Protein AF-A0A3G8M1W2-F1 (afdb_monomer)

Nearest PDB structures (foldseek):
  5xnw-assembly1_A  TM=6.625E-01  e=3.096E+00  Pseudomonas aeruginosa
  7snx-assembly1_A  TM=5.911E-01  e=2.166E+00  Oplophorus gracilirostris
  7jwg-assembly1_C  TM=6.411E-01  e=3.487E+00  Borreliella burgdorferi B31
  2xep-assembly1_A  TM=5.308E-01  e=3.701E+00  Streptomyces clavuligerus
  7sns-assembly2_B  TM=6.023E-01  e=4.696E+00  Oplophorus gracilirostris

Sequence (105 aa):
MSAPRMKKTAAILGFCSACGFLPLTAWAQASQGYSDYRQSLIAGGWKPNVGYGLKTARGKPLYKFPEVVCGPTLCNAKWRDPQGHEKVITLIRGLEGADHRVAPQ

Structure (mmCIF, N/CA/C/O backbone):
data_AF-A0A3G8M1W2-F1
#
_entry.id   AF-A0A3G8M1W2-F1
#
loop_
_atom_site.group_PDB
_atom_site.id
_atom_site.type_symbol
_atom_site.label_atom_id
_atom_site.label_alt_id
_atom_site.label_comp_id
_atom_site.label_asym_id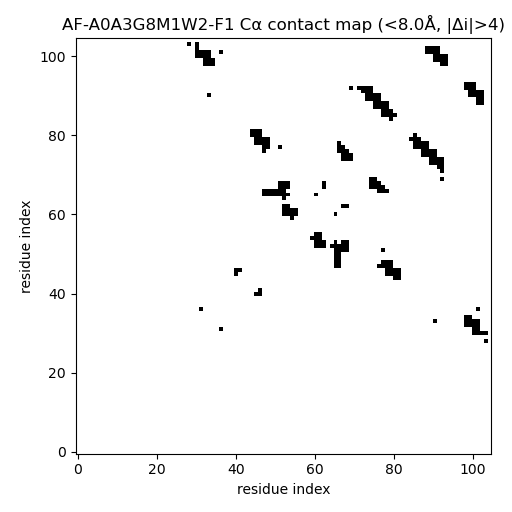
_atom_site.label_entity_id
_atom_site.label_seq_id
_atom_site.pdbx_PDB_ins_code
_atom_site.Cartn_x
_atom_site.Cartn_y
_atom_site.Cartn_z
_atom_site.occupancy
_atom_site.B_iso_or_equiv
_atom_site.auth_seq_id
_atom_site.auth_comp_id
_at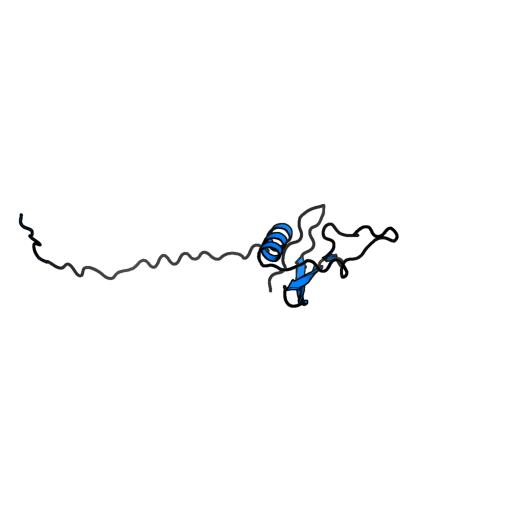om_site.auth_asym_id
_atom_site.auth_atom_id
_atom_site.pdbx_PDB_model_num
ATOM 1 N N . MET A 1 1 ? -27.261 63.808 -3.170 1.00 36.53 1 MET A N 1
ATOM 2 C CA . MET A 1 1 ? -28.253 64.164 -4.205 1.00 36.53 1 MET A CA 1
ATOM 3 C C . MET A 1 1 ? -27.862 63.485 -5.512 1.00 36.53 1 MET A C 1
ATOM 5 O O . MET A 1 1 ? -26.711 63.601 -5.901 1.00 36.53 1 MET A O 1
ATOM 9 N N . SER A 1 2 ? -28.826 62.786 -6.119 1.00 42.31 2 SER A N 1
ATOM 10 C CA . SER A 1 2 ? -28.965 62.456 -7.552 1.00 42.31 2 SER A CA 1
ATOM 11 C C . SER A 1 2 ? -27.950 61.529 -8.255 1.00 42.31 2 SER A C 1
ATOM 13 O O . SER A 1 2 ? -26.843 61.918 -8.605 1.00 42.31 2 SER A O 1
ATOM 15 N N . ALA A 1 3 ? -28.426 60.316 -8.572 1.00 44.12 3 ALA A N 1
ATOM 16 C CA . ALA A 1 3 ? -28.019 59.484 -9.720 1.00 44.12 3 ALA A CA 1
ATOM 17 C C . ALA A 1 3 ? -28.521 60.117 -11.053 1.00 44.12 3 ALA A C 1
ATOM 19 O O . ALA A 1 3 ? -29.073 61.219 -10.995 1.00 44.12 3 ALA A O 1
ATOM 20 N N . PRO A 1 4 ? -28.575 59.441 -12.228 1.00 61.94 4 PRO A N 1
ATOM 21 C CA . PRO A 1 4 ? -27.763 58.392 -12.883 1.00 61.94 4 PRO A CA 1
ATOM 22 C C . PRO A 1 4 ? -27.360 58.809 -14.336 1.00 61.94 4 PRO A C 1
ATOM 24 O O . PRO A 1 4 ? -27.837 59.825 -14.836 1.00 61.94 4 PRO A O 1
ATOM 27 N N . ARG A 1 5 ? -26.597 57.996 -15.098 1.00 50.50 5 ARG A N 1
ATOM 28 C CA . ARG A 1 5 ? -26.875 57.801 -16.551 1.00 50.50 5 ARG A CA 1
ATOM 29 C C . ARG A 1 5 ? -26.089 56.658 -17.207 1.00 50.50 5 ARG A C 1
ATOM 31 O O . ARG A 1 5 ? -24.912 56.787 -17.521 1.00 50.50 5 ARG A O 1
ATOM 38 N N . MET A 1 6 ? -26.807 55.582 -17.521 1.00 50.53 6 MET A N 1
ATOM 39 C CA . MET A 1 6 ? -26.463 54.630 -18.581 1.00 50.53 6 MET A CA 1
ATOM 40 C C . MET A 1 6 ? -26.544 55.306 -19.963 1.00 50.53 6 MET A C 1
ATOM 42 O O . MET A 1 6 ? -27.466 56.086 -20.222 1.00 50.53 6 MET A O 1
ATOM 46 N N . LYS A 1 7 ? -25.640 54.945 -20.882 1.00 48.19 7 LYS A N 1
ATOM 47 C CA . LYS A 1 7 ? -25.784 55.180 -22.328 1.00 48.19 7 LYS A CA 1
ATOM 48 C C . LYS A 1 7 ? -25.498 53.888 -23.116 1.00 48.19 7 LYS A C 1
ATOM 50 O O . LYS A 1 7 ? -24.357 53.464 -23.207 1.00 48.19 7 LYS A O 1
ATOM 55 N N . LYS A 1 8 ? -26.591 53.303 -23.625 1.00 47.88 8 LYS A N 1
ATOM 56 C CA . LYS A 1 8 ? -26.843 52.727 -24.968 1.00 47.88 8 LYS A CA 1
ATOM 57 C C . LYS A 1 8 ? -25.694 51.961 -25.657 1.00 47.88 8 LYS A C 1
ATOM 59 O O . LYS A 1 8 ? -24.704 52.560 -26.046 1.00 47.88 8 LYS A O 1
ATOM 64 N N . THR A 1 9 ? -25.772 50.628 -25.730 1.00 52.09 9 THR A N 1
ATOM 65 C CA . THR A 1 9 ? -26.224 49.830 -26.905 1.00 52.09 9 THR A CA 1
ATOM 66 C C . THR A 1 9 ? -25.523 50.127 -28.234 1.00 52.09 9 THR A C 1
ATOM 68 O O . THR A 1 9 ? -25.817 51.138 -28.858 1.00 52.09 9 THR A O 1
ATOM 71 N N . ALA A 1 10 ? -24.738 49.163 -28.733 1.00 51.41 10 ALA A N 1
ATOM 72 C CA . ALA A 1 10 ? -24.740 48.726 -30.136 1.00 51.41 10 ALA A CA 1
ATOM 73 C C . ALA A 1 10 ? -23.939 47.419 -30.281 1.00 51.41 10 ALA A C 1
ATOM 75 O O . ALA A 1 10 ? -22.873 47.256 -29.696 1.00 51.41 10 ALA A O 1
ATOM 76 N N . ALA A 1 11 ? -24.515 46.481 -31.024 1.00 50.66 11 ALA A N 1
ATOM 77 C CA . ALA A 1 11 ? -24.079 45.108 -31.196 1.00 50.66 11 ALA A CA 1
ATOM 78 C C . ALA A 1 11 ? -22.936 44.962 -32.207 1.00 50.66 11 ALA A C 1
ATOM 80 O O . ALA A 1 11 ? -22.948 45.646 -33.225 1.00 50.66 11 ALA A O 1
ATOM 81 N N . ILE A 1 12 ? -22.055 43.980 -31.996 1.00 57.97 12 ILE A N 1
ATOM 82 C CA . ILE A 1 12 ? -21.401 43.244 -33.086 1.00 57.97 12 ILE A CA 1
ATOM 83 C C . ILE A 1 12 ? -21.396 41.760 -32.694 1.00 57.97 12 ILE A C 1
ATOM 85 O O . ILE A 1 12 ? -20.527 41.279 -31.973 1.00 57.97 12 ILE A O 1
ATOM 89 N N . LEU A 1 13 ? -22.424 41.046 -33.158 1.00 54.12 13 LEU A N 1
ATOM 90 C CA . LEU A 1 13 ? -22.378 39.602 -33.377 1.00 54.12 13 LEU A CA 1
ATOM 91 C C . LEU A 1 13 ? -21.413 39.383 -34.543 1.00 54.12 13 LEU A C 1
ATOM 93 O O . LEU A 1 13 ? -21.752 39.646 -35.694 1.00 54.12 13 LEU A O 1
ATOM 97 N N . GLY A 1 14 ? -20.187 38.983 -34.220 1.00 48.56 14 GLY A N 1
ATOM 98 C CA . GLY A 1 14 ? -19.104 38.838 -35.179 1.00 48.56 14 GLY A CA 1
ATOM 99 C C . GLY A 1 14 ? -18.353 37.532 -34.973 1.00 48.56 14 GLY A C 1
ATOM 100 O O . GLY A 1 14 ? -17.550 37.414 -34.058 1.00 48.56 14 GLY A O 1
ATOM 101 N N . PHE A 1 15 ? -18.592 36.611 -35.901 1.00 50.00 15 PHE A N 1
ATOM 102 C CA . PHE A 1 15 ? -17.656 35.588 -36.359 1.00 50.00 15 PHE A CA 1
ATOM 103 C C . PHE A 1 15 ? -17.403 34.361 -35.465 1.00 50.00 15 PHE A C 1
ATOM 105 O O . PHE A 1 15 ? -16.441 34.242 -34.712 1.00 50.00 15 PHE A O 1
ATOM 112 N N . CYS A 1 16 ? -18.263 33.368 -35.686 1.00 56.62 16 CYS A N 1
ATOM 113 C CA . CYS A 1 16 ? -17.963 31.959 -35.500 1.00 56.62 16 CYS A CA 1
ATOM 114 C C . CYS A 1 16 ? -16.902 31.541 -36.539 1.00 56.62 16 CYS A C 1
ATOM 116 O O . CYS A 1 16 ? -17.202 31.498 -37.731 1.00 56.62 16 CYS A O 1
ATOM 118 N N . SER A 1 17 ? -15.668 31.257 -36.115 1.00 52.47 17 SER A N 1
ATOM 119 C CA . SER A 1 17 ? -14.771 30.338 -36.830 1.00 52.47 17 SER A CA 1
ATOM 120 C C . SER A 1 17 ? -13.553 29.958 -35.995 1.00 52.47 17 SER A C 1
ATOM 122 O O . SER A 1 17 ? -12.702 30.784 -35.693 1.00 52.47 17 SER A O 1
ATOM 124 N N . ALA A 1 18 ? -13.512 28.662 -35.686 1.00 51.16 18 ALA A N 1
ATOM 125 C CA . ALA A 1 18 ? -12.333 27.806 -35.703 1.00 51.16 18 ALA A CA 1
ATOM 126 C C . ALA A 1 18 ? -11.081 28.287 -34.948 1.00 51.16 18 ALA A C 1
ATOM 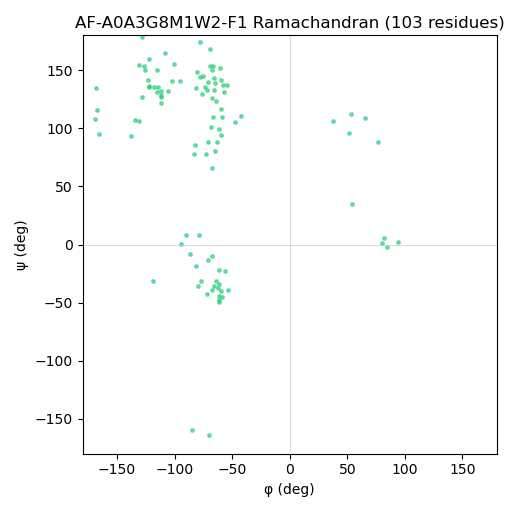128 O O . ALA A 1 18 ? -10.208 28.944 -35.497 1.00 51.16 18 ALA A O 1
ATOM 129 N N . CYS A 1 19 ? -10.947 27.806 -33.714 1.00 44.53 19 CYS A N 1
ATOM 130 C CA . CYS A 1 19 ? -9.860 26.898 -33.342 1.00 44.53 19 CYS A CA 1
ATOM 131 C C . CYS A 1 19 ? -10.232 26.294 -31.990 1.00 44.53 19 CYS A C 1
ATOM 133 O O . CYS A 1 19 ? -10.026 26.892 -30.934 1.00 44.53 19 CYS A O 1
ATOM 135 N N . GLY A 1 20 ? -10.836 25.107 -32.034 1.00 47.50 20 GLY A N 1
ATOM 136 C CA . GLY A 1 20 ? -10.926 24.248 -30.868 1.00 47.50 20 GLY A CA 1
ATOM 137 C C . GLY A 1 20 ? -9.516 23.845 -30.462 1.00 47.50 20 GLY A C 1
ATOM 138 O O . GLY A 1 20 ? -9.019 22.811 -30.893 1.00 47.50 20 GLY A O 1
ATOM 139 N N . PHE A 1 21 ? -8.873 24.652 -29.624 1.00 56.16 21 PHE A N 1
ATOM 140 C CA . PHE A 1 21 ? -7.800 24.164 -28.775 1.00 56.16 21 PHE A CA 1
ATOM 141 C C . PHE A 1 21 ? -8.461 23.326 -27.687 1.00 56.16 21 PHE A C 1
ATOM 143 O O . PHE A 1 21 ? -8.677 23.778 -26.567 1.00 56.16 21 PHE A O 1
ATOM 150 N N . LEU A 1 22 ? -8.839 22.100 -28.048 1.00 56.28 22 LEU A N 1
ATOM 151 C CA . LEU A 1 22 ? -8.936 21.041 -27.062 1.00 56.28 22 LEU A CA 1
ATOM 152 C C . LEU A 1 22 ? -7.523 20.924 -26.485 1.00 56.28 22 LEU A C 1
ATOM 154 O O . LEU A 1 22 ? -6.607 20.601 -27.250 1.00 56.28 22 LEU A O 1
ATOM 158 N N . PRO A 1 23 ? -7.283 21.188 -25.188 1.00 53.16 23 PRO A N 1
ATOM 159 C CA . PRO A 1 23 ? -6.097 20.632 -24.584 1.00 53.16 23 PRO A CA 1
ATOM 160 C C . PRO A 1 23 ? -6.286 19.117 -24.690 1.00 53.16 23 PRO A C 1
ATOM 162 O O . PRO A 1 23 ? -7.024 18.506 -23.922 1.00 53.16 23 PRO A O 1
ATOM 165 N N . LEU A 1 24 ? -5.647 18.503 -25.692 1.00 54.28 24 LEU A N 1
ATOM 166 C CA . LEU A 1 24 ? -5.278 17.091 -25.684 1.00 54.28 24 LEU A CA 1
ATOM 167 C C . LEU A 1 24 ? -4.210 16.940 -24.622 1.00 54.28 24 LEU A C 1
ATOM 169 O O . LEU A 1 24 ? -3.034 16.678 -24.850 1.00 54.28 24 LEU A O 1
ATOM 173 N N . THR A 1 25 ? -4.642 17.164 -23.409 1.00 51.78 25 THR A N 1
ATOM 174 C CA . THR A 1 25 ? -3.911 16.832 -22.238 1.00 51.78 25 THR A CA 1
ATOM 175 C C . THR A 1 25 ? -4.288 15.361 -22.086 1.00 51.78 25 THR A C 1
ATOM 177 O O . THR A 1 25 ? -5.241 14.948 -21.445 1.00 51.78 25 THR A O 1
ATOM 180 N N . ALA A 1 26 ? -3.633 14.546 -22.912 1.00 49.75 26 ALA A N 1
ATOM 181 C CA . ALA A 1 26 ? -3.576 13.120 -22.718 1.00 49.75 26 ALA A CA 1
ATOM 182 C C . ALA A 1 26 ? -2.673 12.966 -21.502 1.00 49.75 26 ALA A C 1
ATOM 184 O O . ALA A 1 26 ? -1.449 12.908 -21.621 1.00 49.75 26 ALA A O 1
ATOM 185 N N . TRP A 1 27 ? -3.275 13.004 -20.312 1.00 47.06 27 TRP A N 1
ATOM 186 C CA . TRP A 1 27 ? -2.622 12.479 -19.128 1.00 47.06 27 TRP A CA 1
ATOM 187 C C . TRP A 1 27 ? -2.359 11.015 -19.444 1.00 47.06 27 TRP A C 1
ATOM 189 O O . TRP A 1 27 ? -3.216 10.158 -19.250 1.00 47.06 27 TRP A O 1
ATOM 199 N N . ALA A 1 28 ? -1.159 10.721 -19.941 1.00 43.38 28 ALA A N 1
ATOM 200 C CA . ALA A 1 28 ? -0.520 9.479 -19.578 1.00 43.38 28 ALA A CA 1
ATOM 201 C C . ALA A 1 28 ? -0.673 9.423 -18.058 1.00 43.38 28 ALA A C 1
ATOM 203 O O . ALA A 1 28 ? -0.077 10.239 -17.350 1.00 43.38 28 ALA A O 1
ATOM 204 N N . GLN A 1 29 ? -1.586 8.579 -17.571 1.00 50.97 29 GLN A N 1
ATOM 205 C CA . GLN A 1 29 ? -1.764 8.323 -16.151 1.00 50.97 29 GLN A CA 1
ATOM 206 C C . GLN A 1 29 ? -0.468 7.657 -15.707 1.00 50.97 29 GLN A C 1
ATOM 208 O O . GLN A 1 29 ? -0.352 6.435 -15.667 1.00 50.97 29 GLN A O 1
ATOM 213 N N . ALA A 1 30 ? 0.559 8.474 -15.474 1.00 56.59 30 ALA A N 1
ATOM 214 C CA . ALA A 1 30 ? 1.797 8.039 -14.890 1.00 56.59 30 ALA A CA 1
ATOM 215 C C . ALA A 1 30 ? 1.375 7.456 -13.549 1.00 56.59 30 ALA A C 1
ATOM 217 O O . ALA A 1 30 ? 0.866 8.176 -12.691 1.00 56.59 30 ALA A O 1
ATOM 218 N N . SER A 1 31 ? 1.469 6.133 -13.445 1.00 69.56 31 SER A N 1
ATOM 219 C CA . SER A 1 31 ? 1.082 5.362 -12.270 1.00 69.56 31 SER A CA 1
ATOM 220 C C . SER A 1 31 ? 1.564 6.097 -11.017 1.00 69.56 31 SER A C 1
ATOM 222 O O . SER A 1 31 ? 2.778 6.238 -10.828 1.00 69.56 31 SER A O 1
ATOM 224 N N . GLN A 1 32 ? 0.626 6.632 -10.232 1.00 88.12 32 GLN A N 1
ATOM 225 C CA . GLN A 1 32 ? 0.931 7.514 -9.108 1.00 88.12 32 GLN A CA 1
ATOM 226 C C . GLN A 1 32 ? 1.822 6.778 -8.101 1.00 88.12 32 GLN A C 1
ATOM 228 O O . GLN A 1 32 ? 1.627 5.584 -7.853 1.00 88.12 32 GLN A O 1
ATOM 233 N N . GLY A 1 33 ? 2.792 7.482 -7.512 1.00 93.62 33 GLY A N 1
ATOM 234 C CA . GLY A 1 33 ? 3.582 6.949 -6.404 1.00 93.62 33 GLY A CA 1
ATOM 235 C C . GLY A 1 33 ? 2.673 6.537 -5.248 1.00 93.62 33 GLY A C 1
ATOM 236 O O . GLY A 1 33 ? 1.777 7.281 -4.838 1.00 93.62 33 GLY A O 1
ATOM 237 N N . TYR A 1 34 ? 2.875 5.331 -4.728 1.00 95.00 34 TYR A N 1
ATOM 238 C CA . TYR A 1 34 ? 2.064 4.800 -3.644 1.00 95.00 34 TYR A CA 1
ATOM 239 C C . TYR A 1 34 ? 2.223 5.627 -2.371 1.00 95.00 34 TYR A C 1
ATOM 241 O O . TYR A 1 34 ? 1.259 5.763 -1.630 1.00 95.00 34 TYR A O 1
ATOM 249 N N . SER A 1 35 ? 3.391 6.220 -2.124 1.00 95.00 35 SER A N 1
ATOM 250 C CA . SER A 1 35 ? 3.619 7.101 -0.975 1.00 95.00 35 SER A CA 1
ATOM 251 C C . SER A 1 35 ? 2.672 8.305 -0.984 1.00 95.00 35 SER A C 1
ATOM 253 O O . SER A 1 35 ? 2.050 8.595 0.037 1.00 95.00 35 SER A O 1
ATOM 255 N N . ASP A 1 36 ? 2.499 8.956 -2.135 1.00 94.81 36 ASP A N 1
ATOM 256 C CA . ASP A 1 36 ? 1.598 10.107 -2.276 1.00 94.81 36 ASP A CA 1
ATOM 257 C C . ASP A 1 36 ? 0.134 9.669 -2.222 1.00 94.81 36 ASP A C 1
ATOM 259 O O . ASP A 1 36 ? -0.692 10.279 -1.540 1.00 94.81 36 ASP A O 1
ATOM 263 N N . TYR A 1 37 ? -0.188 8.562 -2.894 1.00 95.25 37 TYR A N 1
ATOM 264 C CA . TYR A 1 37 ? -1.532 7.988 -2.863 1.00 95.25 37 TYR A CA 1
ATOM 265 C C . TYR A 1 37 ? -1.934 7.550 -1.447 1.00 95.25 37 TYR A C 1
ATOM 267 O O . TYR A 1 37 ? -3.059 7.751 -1.001 1.00 95.25 37 TYR A O 1
ATOM 275 N N . ARG A 1 38 ? -0.988 7.020 -0.676 1.00 96.19 38 ARG A N 1
ATOM 276 C CA . ARG A 1 38 ? -1.163 6.682 0.735 1.00 96.19 38 ARG A CA 1
ATOM 277 C C . ARG A 1 38 ? -1.532 7.908 1.569 1.00 96.19 38 ARG A C 1
ATOM 279 O O . ARG A 1 38 ? -2.387 7.794 2.444 1.00 96.19 38 ARG A O 1
ATOM 286 N N . GLN A 1 39 ? -0.927 9.069 1.311 1.00 96.56 39 GLN A N 1
ATOM 287 C CA . GLN A 1 39 ? -1.289 10.304 2.015 1.00 96.56 39 GLN A CA 1
ATOM 288 C C . GLN A 1 39 ? -2.699 10.778 1.652 1.00 96.56 39 GLN A C 1
ATOM 290 O O . GLN A 1 39 ? -3.442 11.178 2.546 1.00 96.56 39 GLN A O 1
ATOM 295 N N . SER A 1 40 ? -3.111 10.672 0.382 1.00 95.00 40 SER A N 1
ATOM 296 C CA . SER A 1 40 ? -4.476 11.047 -0.014 1.00 95.00 40 SER A CA 1
AT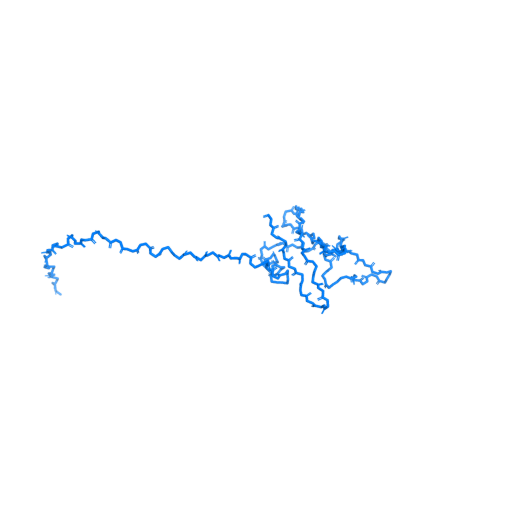OM 297 C C . SER A 1 40 ? -5.534 10.134 0.614 1.00 95.00 40 SER A C 1
ATOM 299 O O . SER A 1 40 ? -6.585 10.612 1.039 1.00 95.00 40 SER A O 1
ATOM 301 N N . LEU A 1 41 ? -5.238 8.838 0.765 1.00 95.44 41 LEU A N 1
ATOM 302 C CA . LEU A 1 41 ? -6.093 7.897 1.489 1.00 95.44 41 LEU A CA 1
ATOM 303 C C . LEU A 1 41 ? -6.258 8.291 2.956 1.00 95.44 41 LEU A C 1
ATOM 305 O O . LEU A 1 41 ? -7.386 8.368 3.442 1.00 95.44 41 LEU A O 1
ATOM 309 N N . ILE A 1 42 ? -5.150 8.577 3.643 1.00 96.81 42 ILE A N 1
ATOM 310 C CA . ILE A 1 42 ? -5.166 9.000 5.049 1.00 96.81 42 ILE A CA 1
ATOM 311 C C . ILE A 1 42 ? -5.948 10.308 5.211 1.00 96.81 42 ILE A C 1
ATOM 313 O O . ILE A 1 42 ? -6.793 10.403 6.100 1.00 96.81 42 ILE A O 1
ATOM 317 N N . ALA A 1 43 ? -5.727 11.286 4.329 1.00 96.19 43 ALA A N 1
ATOM 318 C CA . ALA A 1 43 ? -6.471 12.545 4.321 1.00 96.19 43 ALA A CA 1
ATOM 319 C C . ALA A 1 43 ? -7.977 12.334 4.078 1.00 96.19 43 ALA A C 1
ATOM 321 O O . ALA A 1 43 ? -8.801 13.033 4.660 1.00 96.19 43 ALA A O 1
ATOM 322 N N . GLY A 1 44 ? -8.344 11.329 3.276 1.00 94.38 44 GLY A N 1
ATOM 323 C CA . GLY A 1 44 ? -9.726 10.898 3.054 1.00 94.38 44 GLY A CA 1
ATOM 324 C C . GLY A 1 44 ? -10.321 10.028 4.170 1.00 94.38 44 GLY A C 1
ATOM 325 O O . GLY A 1 44 ? -11.390 9.455 3.977 1.00 94.38 44 GLY A O 1
ATOM 326 N N . GLY A 1 45 ? -9.636 9.871 5.308 1.00 96.31 45 GLY A N 1
ATOM 327 C CA . GLY A 1 45 ? -10.116 9.103 6.460 1.00 96.31 45 GLY A CA 1
ATOM 328 C C . GLY A 1 45 ? -9.903 7.589 6.366 1.00 96.31 45 GLY A C 1
ATOM 329 O O . GLY A 1 45 ? -10.335 6.855 7.257 1.00 96.31 45 GLY A O 1
ATOM 330 N N . TRP A 1 46 ? -9.219 7.101 5.330 1.00 97.44 46 TRP A N 1
ATOM 331 C CA . TRP A 1 46 ? -8.871 5.689 5.225 1.00 97.44 46 TRP A CA 1
ATOM 332 C C . TRP A 1 46 ? -7.728 5.333 6.173 1.00 97.44 46 TRP A C 1
ATOM 334 O O . TRP A 1 46 ? -6.787 6.101 6.379 1.00 97.44 46 TRP A O 1
ATOM 344 N N . LYS A 1 47 ? -7.773 4.116 6.713 1.00 97.38 47 LYS A N 1
ATOM 345 C CA . LYS A 1 47 ? -6.747 3.578 7.608 1.00 97.38 47 LYS A CA 1
ATOM 346 C C . LYS A 1 47 ? -6.029 2.386 6.970 1.00 97.38 47 LYS A C 1
ATOM 348 O O . LYS A 1 47 ? -6.694 1.503 6.420 1.00 97.38 47 LYS A O 1
ATOM 353 N N . PRO A 1 48 ? -4.690 2.316 7.059 1.00 96.69 48 PRO A N 1
ATOM 354 C CA . PRO A 1 48 ? -3.939 1.163 6.580 1.00 96.69 48 PRO A CA 1
ATOM 355 C C . PRO A 1 48 ? -4.277 -0.071 7.425 1.00 96.69 48 PRO A C 1
ATOM 357 O O . PRO A 1 48 ? -4.270 -0.014 8.658 1.00 96.69 48 PRO A O 1
ATOM 360 N N . ASN A 1 49 ? -4.549 -1.208 6.783 1.00 95.81 49 ASN A N 1
ATOM 361 C CA . ASN A 1 49 ? -4.762 -2.466 7.492 1.00 95.81 49 ASN A CA 1
ATOM 362 C C . ASN A 1 49 ? -3.411 -3.120 7.828 1.00 95.81 49 ASN A C 1
ATOM 364 O O . ASN A 1 49 ? -2.921 -3.993 7.117 1.00 95.81 49 ASN A O 1
ATOM 368 N N . VAL A 1 50 ? -2.817 -2.719 8.953 1.00 93.06 50 VAL A N 1
ATOM 369 C CA . VAL A 1 50 ? -1.513 -3.228 9.431 1.00 93.06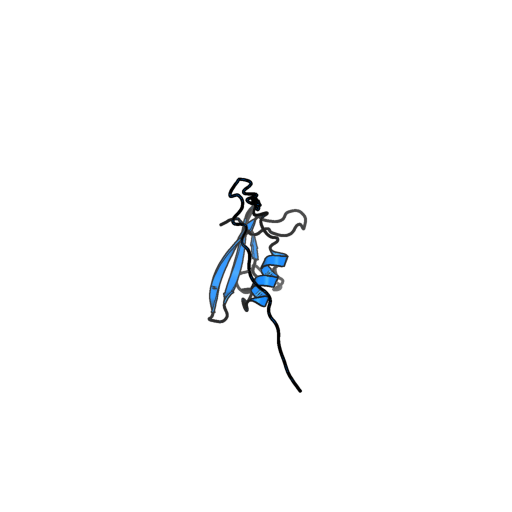 50 VAL A CA 1
ATOM 370 C C . VAL A 1 50 ? -1.527 -4.700 9.871 1.00 93.06 50 VAL A C 1
ATOM 372 O O . VAL A 1 50 ? -0.477 -5.265 10.179 1.00 93.06 50 VAL A O 1
ATOM 375 N N . GLY A 1 51 ? -2.713 -5.312 9.969 1.00 92.69 51 GLY A N 1
ATOM 376 C CA . GLY A 1 51 ? -2.870 -6.746 10.219 1.00 92.69 51 GLY A CA 1
ATOM 377 C C . GLY A 1 51 ? -2.725 -7.591 8.953 1.00 92.69 51 GLY A C 1
ATOM 378 O O . GLY A 1 51 ? -2.484 -8.787 9.056 1.00 92.69 51 GLY A O 1
ATOM 379 N N . TYR A 1 52 ? -2.857 -6.978 7.774 1.00 93.75 52 TYR A N 1
ATOM 380 C CA . TYR A 1 52 ? -2.701 -7.654 6.489 1.00 93.75 52 TYR A CA 1
ATOM 381 C C . TYR A 1 52 ? -1.230 -7.840 6.092 1.00 93.75 52 TYR A C 1
ATOM 383 O O . TYR A 1 52 ? -0.880 -8.855 5.494 1.00 93.75 52 TYR A O 1
ATOM 391 N N . GLY A 1 53 ? -0.365 -6.874 6.417 1.00 91.94 53 GLY A N 1
ATOM 392 C CA . GLY A 1 53 ? 1.051 -6.952 6.071 1.00 91.94 53 GLY A CA 1
ATOM 393 C C . GLY A 1 53 ? 1.812 -8.020 6.850 1.00 91.94 53 GLY A C 1
ATOM 394 O O . GLY A 1 53 ? 1.482 -8.368 7.986 1.00 91.94 53 GLY A O 1
ATOM 395 N N . LEU A 1 54 ? 2.887 -8.513 6.235 1.00 93.00 54 LEU A N 1
ATOM 396 C CA . LEU A 1 54 ? 3.753 -9.522 6.838 1.00 93.00 54 LEU A CA 1
ATOM 397 C C . LEU A 1 54 ? 4.691 -8.901 7.876 1.00 93.00 54 LEU A C 1
ATOM 399 O O . LEU A 1 54 ? 5.199 -7.788 7.706 1.00 93.00 54 LEU A O 1
ATOM 403 N N . LYS A 1 55 ? 4.953 -9.655 8.944 1.00 94.06 55 LYS A N 1
ATOM 404 C CA . LYS A 1 55 ? 5.852 -9.274 10.036 1.00 94.06 55 LYS A CA 1
ATOM 405 C C . LYS A 1 55 ? 6.905 -10.355 10.246 1.00 94.06 55 LYS A C 1
ATOM 407 O O . LYS A 1 55 ? 6.654 -11.532 10.009 1.00 94.06 55 LYS A O 1
ATOM 412 N N . THR A 1 56 ? 8.084 -9.954 10.704 1.00 92.75 56 THR A N 1
ATOM 413 C CA . THR A 1 56 ? 9.112 -10.892 11.168 1.00 92.75 56 THR A CA 1
ATOM 414 C C . THR A 1 56 ? 8.672 -11.562 12.472 1.00 92.75 56 THR A C 1
ATOM 416 O O . THR A 1 56 ? 7.754 -11.086 13.142 1.00 92.75 56 THR A O 1
ATOM 419 N N . ALA A 1 57 ? 9.380 -12.611 12.900 1.00 93.19 57 ALA A N 1
ATOM 420 C CA . ALA A 1 57 ? 9.131 -13.270 14.187 1.00 93.19 57 ALA A CA 1
ATOM 421 C C . ALA A 1 57 ? 9.207 -12.312 15.398 1.00 93.19 57 ALA A C 1
ATOM 423 O O . ALA A 1 57 ? 8.602 -12.570 16.431 1.00 93.19 57 ALA A O 1
ATOM 424 N N . ARG A 1 58 ? 9.913 -11.178 15.267 1.00 93.19 58 ARG A N 1
ATOM 425 C CA . ARG A 1 58 ? 10.004 -10.125 16.295 1.00 93.19 58 ARG A CA 1
ATOM 426 C C . ARG A 1 58 ? 8.915 -9.048 16.168 1.00 93.19 58 ARG A C 1
ATOM 428 O O . ARG A 1 58 ? 9.006 -8.011 16.812 1.00 93.19 58 ARG A O 1
ATOM 435 N N . GLY A 1 59 ? 7.928 -9.239 15.291 1.00 91.56 59 GLY A N 1
ATOM 436 C CA . GLY A 1 59 ? 6.810 -8.314 15.083 1.00 91.56 59 GLY A CA 1
ATOM 437 C C . GLY A 1 59 ? 7.108 -7.097 14.197 1.00 91.56 59 GLY A C 1
ATOM 438 O O . GLY A 1 59 ? 6.215 -6.279 13.977 1.00 91.56 59 GLY A O 1
ATOM 439 N N . LYS A 1 60 ? 8.325 -6.965 13.649 1.00 92.50 60 LYS A N 1
ATOM 440 C CA . LYS A 1 60 ? 8.686 -5.848 12.758 1.00 92.50 60 LYS A CA 1
ATOM 441 C C . LYS A 1 60 ? 8.034 -6.032 11.378 1.00 92.50 60 LYS A C 1
ATOM 443 O O . LYS A 1 60 ? 8.138 -7.139 10.849 1.00 92.50 60 LYS A O 1
ATOM 448 N N . PRO A 1 61 ? 7.435 -4.994 10.761 1.00 92.81 61 PRO A N 1
ATOM 449 C CA . PRO A 1 61 ? 6.952 -5.071 9.383 1.00 92.81 61 PRO A CA 1
ATOM 450 C C . PRO A 1 61 ? 8.052 -5.523 8.415 1.00 92.81 61 PRO A C 1
ATOM 452 O O . PRO A 1 61 ? 9.194 -5.071 8.516 1.00 92.81 61 PRO A O 1
ATOM 455 N N . LEU A 1 62 ? 7.702 -6.422 7.493 1.00 91.81 62 LEU A N 1
ATOM 456 C CA . LEU A 1 62 ? 8.625 -6.947 6.483 1.00 91.81 62 LEU A CA 1
ATOM 457 C C . LEU A 1 62 ? 8.861 -5.948 5.340 1.00 91.81 62 LEU A C 1
ATOM 459 O O . LEU A 1 62 ? 9.945 -5.910 4.766 1.00 91.81 62 LEU A O 1
ATOM 463 N N . TYR A 1 63 ? 7.855 -5.132 5.025 1.00 90.81 63 TYR A N 1
ATOM 464 C CA . TYR A 1 63 ? 7.893 -4.143 3.949 1.00 90.81 63 TYR A CA 1
ATOM 465 C C . TYR A 1 63 ? 7.955 -2.716 4.498 1.00 90.81 63 TYR A C 1
ATOM 467 O O . TYR A 1 63 ? 7.655 -2.468 5.667 1.00 90.81 63 TYR A O 1
ATOM 475 N N . LYS A 1 64 ? 8.308 -1.762 3.623 1.00 90.88 64 LYS A N 1
ATOM 476 C CA . LYS A 1 64 ? 8.349 -0.321 3.932 1.00 90.88 64 LYS A CA 1
ATOM 477 C C . LYS A 1 64 ? 7.026 0.180 4.519 1.00 90.88 64 LYS A C 1
ATOM 479 O O . LYS A 1 64 ? 7.033 0.987 5.443 1.00 90.88 64 LYS A O 1
ATOM 484 N N . PHE A 1 65 ? 5.908 -0.320 3.995 1.00 94.12 65 PHE A N 1
ATOM 485 C CA . PHE A 1 65 ? 4.567 0.001 4.466 1.00 94.12 65 PHE A CA 1
ATOM 486 C C . PHE A 1 65 ? 3.923 -1.225 5.129 1.00 94.12 65 PHE A C 1
ATOM 488 O O . PHE A 1 65 ? 3.907 -2.299 4.523 1.00 94.12 65 PHE A O 1
ATOM 495 N N . PRO A 1 66 ? 3.389 -1.096 6.357 1.00 94.31 66 PRO A N 1
ATOM 496 C CA . PRO A 1 66 ? 2.867 -2.225 7.131 1.00 94.31 66 PRO A CA 1
ATOM 497 C C . PRO A 1 66 ? 1.557 -2.806 6.588 1.00 94.31 66 PRO A C 1
ATOM 499 O O . PRO A 1 66 ? 1.147 -3.875 7.020 1.00 94.31 66 PRO A O 1
ATOM 502 N N . GLU A 1 67 ? 0.883 -2.113 5.676 1.00 95.88 67 GLU A N 1
ATOM 503 C CA . GLU A 1 67 ? -0.318 -2.590 4.992 1.00 95.88 67 GLU A CA 1
ATOM 504 C C . GLU A 1 67 ? -0.049 -3.252 3.635 1.00 95.88 67 GLU A C 1
ATOM 506 O O . GLU A 1 67 ? -1.000 -3.638 2.956 1.00 95.88 67 GLU A O 1
ATOM 511 N N . VAL A 1 68 ? 1.218 -3.348 3.217 1.00 96.25 68 VAL A N 1
ATOM 512 C CA . VAL A 1 68 ? 1.616 -3.865 1.903 1.00 96.25 68 VAL A CA 1
ATOM 513 C C . VAL A 1 68 ? 2.134 -5.296 2.015 1.00 96.25 68 VAL A C 1
ATOM 515 O O . VAL A 1 68 ? 2.883 -5.628 2.932 1.00 96.25 68 VAL A O 1
ATOM 518 N N . VAL A 1 69 ? 1.774 -6.131 1.040 1.00 95.81 69 VAL A N 1
ATOM 519 C CA . VAL A 1 69 ? 2.365 -7.453 0.804 1.00 95.81 69 VAL A CA 1
ATOM 520 C C . VAL A 1 69 ? 2.789 -7.544 -0.655 1.00 95.81 69 VAL A C 1
ATOM 522 O O . VAL A 1 69 ? 1.978 -7.292 -1.543 1.00 95.81 69 VAL A O 1
ATOM 525 N N . CYS A 1 70 ? 4.048 -7.897 -0.914 1.00 94.00 70 CYS A N 1
ATOM 526 C CA . CYS A 1 70 ? 4.596 -7.979 -2.268 1.00 94.00 70 CYS A CA 1
ATOM 527 C C . CYS A 1 70 ? 4.914 -9.415 -2.680 1.00 94.00 70 CYS A C 1
ATOM 529 O O . CYS A 1 70 ? 5.635 -10.121 -1.975 1.00 94.00 70 CYS A O 1
ATOM 531 N N . GLY A 1 71 ? 4.462 -9.784 -3.876 1.00 91.56 71 GLY A N 1
ATOM 532 C CA . GLY A 1 71 ? 5.019 -10.881 -4.655 1.00 91.56 71 GLY A CA 1
ATOM 533 C C . GLY A 1 71 ? 6.236 -10.432 -5.483 1.00 91.56 71 GLY A C 1
ATOM 534 O O . GLY A 1 71 ? 6.860 -9.404 -5.186 1.00 91.56 71 GLY A O 1
ATOM 535 N N . PRO A 1 72 ? 6.596 -11.188 -6.534 1.00 89.75 72 PRO A N 1
ATOM 536 C CA . PRO A 1 72 ? 7.754 -10.880 -7.374 1.00 89.75 72 PRO A CA 1
ATOM 537 C C . PRO A 1 72 ? 7.645 -9.522 -8.082 1.00 89.75 72 PRO A C 1
ATOM 539 O O . PRO A 1 72 ? 8.573 -8.724 -8.00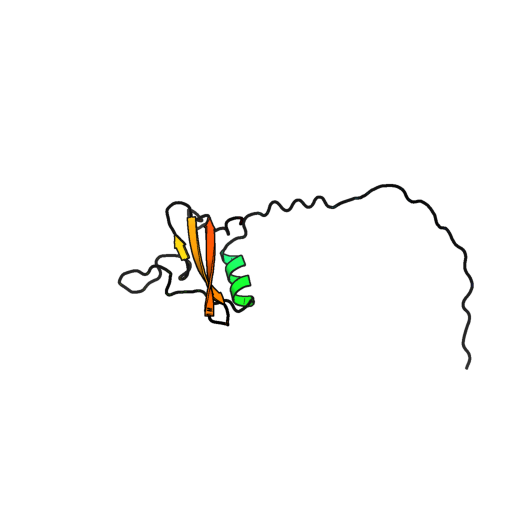8 1.00 89.75 72 PRO A O 1
ATOM 542 N N . THR A 1 73 ? 6.500 -9.237 -8.706 1.00 90.19 73 THR A N 1
ATOM 543 C CA . THR A 1 73 ? 6.293 -8.053 -9.564 1.00 90.19 73 THR A CA 1
ATOM 544 C C . THR A 1 73 ? 5.207 -7.108 -9.055 1.00 90.19 73 THR A C 1
ATOM 546 O O . THR A 1 73 ? 5.302 -5.895 -9.243 1.00 90.19 73 THR A O 1
ATOM 549 N N . LEU A 1 74 ? 4.189 -7.647 -8.385 1.00 93.69 74 LEU A N 1
ATOM 550 C CA . LEU A 1 74 ? 3.052 -6.893 -7.869 1.00 93.69 74 LEU A CA 1
ATOM 551 C C . LEU A 1 74 ? 3.009 -6.941 -6.346 1.00 93.69 74 LEU A C 1
ATOM 553 O O . LEU A 1 74 ? 3.415 -7.923 -5.720 1.00 93.69 74 LEU A O 1
ATOM 557 N N . CYS A 1 75 ? 2.469 -5.884 -5.758 1.00 95.44 75 CYS A N 1
ATOM 558 C CA . CYS A 1 75 ? 2.112 -5.825 -4.355 1.00 95.44 75 CYS A CA 1
ATOM 559 C C . CYS A 1 75 ? 0.629 -5.505 -4.202 1.00 95.44 75 CYS A C 1
ATOM 561 O O . CYS A 1 75 ? 0.009 -4.936 -5.092 1.00 95.44 75 CYS A O 1
ATOM 563 N N . ASN A 1 76 ? 0.076 -5.830 -3.044 1.00 97.00 76 ASN A N 1
ATOM 564 C CA . ASN A 1 76 ? -1.261 -5.427 -2.651 1.00 97.00 76 ASN A CA 1
ATOM 565 C C . ASN A 1 76 ? -1.178 -4.639 -1.352 1.00 97.00 76 ASN A C 1
ATOM 567 O O . ASN A 1 76 ? -0.474 -5.040 -0.424 1.00 97.00 76 ASN A O 1
ATOM 571 N N . ALA A 1 77 ? -1.903 -3.528 -1.294 1.00 97.19 77 ALA A N 1
ATOM 572 C CA . ALA A 1 77 ? -2.090 -2.732 -0.096 1.00 97.19 77 ALA A CA 1
ATOM 573 C C . ALA A 1 77 ? -3.540 -2.825 0.358 1.00 97.19 77 ALA A C 1
ATOM 575 O O . ALA A 1 77 ? -4.450 -2.549 -0.428 1.00 97.19 77 ALA A O 1
ATOM 576 N N . LYS A 1 78 ? -3.770 -3.178 1.623 1.00 97.62 78 LYS A N 1
ATOM 577 C CA . LYS A 1 78 ? -5.128 -3.301 2.157 1.00 97.62 78 LYS A CA 1
ATOM 578 C C . LYS A 1 78 ? -5.475 -2.132 3.068 1.00 97.62 78 LYS A C 1
ATOM 580 O O . LYS A 1 78 ? -4.716 -1.770 3.964 1.00 97.62 78 LYS A O 1
ATOM 585 N N . TRP A 1 79 ? -6.645 -1.558 2.845 1.00 97.88 79 TRP A N 1
ATOM 586 C CA . TRP A 1 79 ? -7.108 -0.341 3.501 1.00 97.88 79 TRP A CA 1
ATOM 587 C C . TRP A 1 79 ? -8.514 -0.525 4.040 1.00 97.88 79 TRP A C 1
ATOM 589 O O . TRP A 1 79 ? -9.265 -1.344 3.519 1.00 97.88 79 TRP A O 1
ATOM 599 N N . ARG A 1 80 ? -8.860 0.242 5.074 1.00 97.88 80 ARG A N 1
ATOM 600 C CA . ARG A 1 80 ? -10.202 0.283 5.658 1.00 97.88 80 ARG A CA 1
ATOM 601 C C . ARG A 1 80 ? -10.758 1.693 5.626 1.00 97.88 80 ARG A C 1
ATOM 603 O O . ARG A 1 80 ? -10.020 2.631 5.929 1.00 97.88 80 ARG A O 1
ATOM 610 N N . ASP A 1 81 ? -12.019 1.840 5.254 1.00 95.62 81 ASP A N 1
ATOM 611 C CA . ASP A 1 81 ? -12.721 3.118 5.341 1.00 95.62 81 ASP A CA 1
ATOM 612 C C . ASP A 1 81 ? -13.160 3.408 6.799 1.00 95.62 81 ASP A C 1
ATOM 614 O O . ASP A 1 81 ? -12.985 2.560 7.685 1.00 95.62 81 ASP A O 1
ATOM 618 N N . PRO A 1 82 ? -13.720 4.598 7.088 1.00 93.88 82 PRO A N 1
ATOM 619 C CA . PRO A 1 82 ? -14.237 4.925 8.418 1.00 93.88 82 PRO A CA 1
ATOM 620 C C . PRO A 1 82 ? -15.384 4.025 8.906 1.00 93.88 82 PRO A C 1
ATOM 622 O O . PRO A 1 82 ? -15.607 3.943 10.111 1.00 93.88 82 PRO A O 1
ATOM 625 N N . GLN A 1 83 ? -16.103 3.366 7.995 1.00 95.31 83 GLN A N 1
ATOM 626 C CA . GLN A 1 83 ? -17.197 2.437 8.294 1.00 95.31 83 GLN A CA 1
ATOM 627 C C . GLN A 1 83 ? -16.691 1.003 8.537 1.00 95.31 83 GLN A C 1
ATOM 629 O O . GLN A 1 83 ? -17.443 0.147 8.994 1.00 95.31 83 GLN A O 1
ATOM 634 N N . GLY A 1 84 ? -15.403 0.747 8.289 1.00 93.25 84 GLY A N 1
ATOM 635 C CA . GLY A 1 84 ? -14.752 -0.547 8.454 1.00 93.25 84 GLY A CA 1
ATOM 636 C C . GLY A 1 84 ? -14.707 -1.399 7.184 1.00 93.25 84 GLY A C 1
ATOM 637 O O . GLY A 1 84 ? -14.176 -2.510 7.244 1.00 93.25 84 GLY A O 1
ATOM 638 N N . HIS A 1 85 ? -15.199 -0.911 6.042 1.00 95.50 85 HIS A N 1
ATOM 639 C CA . HIS A 1 85 ? -15.132 -1.651 4.784 1.00 95.50 85 HIS A CA 1
ATOM 640 C C . HIS A 1 85 ? -13.708 -1.705 4.253 1.00 95.50 85 HIS A C 1
ATOM 642 O O . HIS A 1 85 ? -12.965 -0.722 4.289 1.00 95.50 85 HIS A O 1
ATOM 648 N N . GLU A 1 86 ? -13.328 -2.866 3.729 1.00 95.31 86 GLU A N 1
ATOM 649 C CA . GLU A 1 86 ? -11.980 -3.091 3.232 1.00 95.31 86 GLU A CA 1
ATOM 650 C C . GLU A 1 86 ? -11.893 -2.853 1.721 1.00 95.31 86 GLU A C 1
ATOM 652 O O . GLU A 1 86 ? -12.763 -3.273 0.962 1.00 95.31 86 GLU A O 1
ATOM 657 N N . LYS A 1 87 ? -10.791 -2.247 1.272 1.00 95.06 87 LYS A N 1
ATOM 658 C CA . LYS A 1 87 ? -10.392 -2.233 -0.139 1.00 95.06 87 LYS A CA 1
ATOM 659 C C . LYS A 1 87 ? -8.969 -2.735 -0.309 1.00 95.06 87 LYS A C 1
ATOM 661 O O . LYS A 1 87 ? -8.139 -2.603 0.595 1.00 95.06 87 LYS A O 1
ATOM 666 N N . VAL A 1 88 ? -8.687 -3.273 -1.488 1.00 96.25 88 VAL A N 1
ATOM 667 C CA . VAL A 1 88 ? -7.348 -3.697 -1.896 1.00 96.25 88 VAL A CA 1
ATOM 668 C C . VAL A 1 88 ? -6.910 -2.830 -3.064 1.00 96.25 88 VAL A C 1
ATOM 670 O O . VAL A 1 88 ? -7.660 -2.639 -4.014 1.00 96.25 88 VAL A O 1
ATOM 673 N N . ILE A 1 89 ? -5.702 -2.290 -2.972 1.00 95.69 89 ILE A N 1
ATOM 674 C CA . ILE A 1 89 ? -5.068 -1.510 -4.030 1.00 95.69 89 ILE A CA 1
ATOM 675 C C . ILE A 1 89 ? -3.890 -2.322 -4.547 1.00 95.69 89 ILE A C 1
ATOM 677 O O . ILE A 1 89 ? -2.981 -2.657 -3.783 1.00 95.69 89 ILE A O 1
ATOM 681 N N . THR A 1 90 ? -3.903 -2.626 -5.840 1.00 96.62 90 THR A N 1
ATOM 682 C CA . THR A 1 90 ? -2.787 -3.297 -6.505 1.00 96.62 90 THR A CA 1
ATOM 683 C C . THR A 1 90 ? -1.710 -2.283 -6.857 1.00 96.62 90 THR A C 1
ATOM 685 O O . THR A 1 90 ? -1.985 -1.194 -7.362 1.00 96.62 90 THR A O 1
ATOM 688 N N . LEU A 1 91 ? -0.467 -2.647 -6.572 1.00 95.81 91 LEU A N 1
ATOM 689 C CA . LEU A 1 91 ? 0.712 -1.830 -6.790 1.00 95.81 91 LEU A CA 1
ATOM 690 C C . LEU A 1 91 ? 1.700 -2.576 -7.683 1.00 95.81 91 LEU A C 1
ATOM 692 O O . LEU A 1 91 ? 1.938 -3.769 -7.510 1.00 95.81 91 LEU A O 1
ATOM 696 N N . ILE A 1 92 ? 2.345 -1.852 -8.582 1.00 94.75 92 ILE A N 1
ATOM 697 C CA . ILE A 1 92 ? 3.565 -2.280 -9.255 1.00 94.75 92 ILE A CA 1
ATOM 698 C C . ILE A 1 92 ? 4.717 -2.117 -8.258 1.00 94.75 92 ILE A C 1
ATOM 700 O O . ILE A 1 92 ? 4.870 -1.068 -7.618 1.00 94.75 92 ILE A O 1
ATOM 704 N N . ARG A 1 93 ? 5.517 -3.172 -8.085 1.00 93.44 93 ARG A N 1
ATOM 705 C CA . ARG A 1 93 ? 6.607 -3.188 -7.110 1.00 93.44 93 ARG A CA 1
ATOM 706 C C . ARG A 1 93 ? 7.712 -2.200 -7.503 1.00 93.44 93 ARG A C 1
ATOM 708 O O . ARG A 1 93 ? 8.265 -2.299 -8.592 1.00 93.44 93 ARG A O 1
ATOM 715 N N . GLY A 1 94 ? 8.071 -1.295 -6.591 1.00 90.31 94 GLY A N 1
ATOM 716 C CA . GLY A 1 94 ? 9.301 -0.518 -6.700 1.00 90.31 94 GLY A CA 1
ATOM 717 C C . GLY A 1 94 ? 10.513 -1.407 -6.420 1.00 90.31 94 GLY A C 1
AT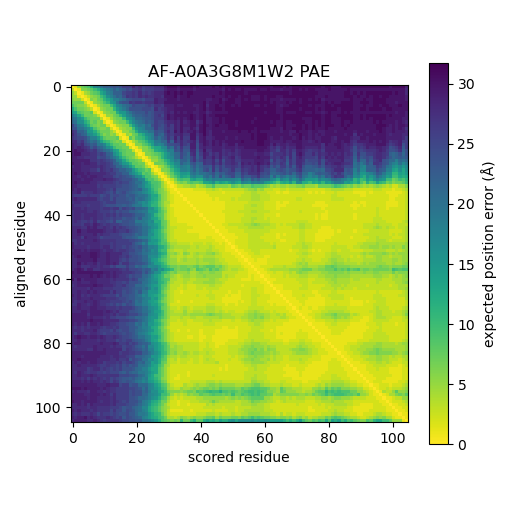OM 718 O O . GLY A 1 94 ? 10.507 -2.194 -5.466 1.00 90.31 94 GLY A O 1
ATOM 719 N N . LEU A 1 95 ? 11.530 -1.316 -7.272 1.00 86.81 95 LEU A N 1
ATOM 720 C CA . LEU A 1 95 ? 12.802 -2.024 -7.120 1.00 86.81 95 LEU A CA 1
ATOM 721 C C . LEU A 1 95 ? 13.859 -1.077 -6.545 1.00 86.81 95 LEU A C 1
ATOM 723 O O . LEU A 1 95 ? 13.739 0.136 -6.676 1.00 86.81 95 LEU A O 1
ATOM 727 N N . GLU A 1 96 ? 14.871 -1.636 -5.879 1.00 85.62 96 GLU A N 1
ATOM 728 C CA . GLU A 1 96 ? 16.060 -0.887 -5.426 1.00 85.62 96 GLU A CA 1
ATOM 729 C C . GLU A 1 96 ? 15.751 0.361 -4.572 1.00 85.62 96 GLU A C 1
ATOM 731 O O . GLU A 1 96 ? 16.431 1.378 -4.635 1.00 85.62 96 GLU A O 1
ATOM 736 N N . GLY A 1 97 ? 14.701 0.290 -3.748 1.00 80.44 97 GLY A N 1
ATOM 737 C CA . GLY A 1 97 ? 14.292 1.396 -2.874 1.00 80.44 97 GLY A CA 1
ATOM 738 C C . GLY A 1 97 ? 13.392 2.441 -3.540 1.00 80.44 97 GLY A C 1
ATOM 739 O O . GLY A 1 97 ? 12.915 3.344 -2.848 1.00 80.44 97 GLY A O 1
ATOM 740 N N . ALA A 1 98 ? 13.093 2.294 -4.834 1.00 88.62 98 ALA A N 1
ATOM 741 C CA . ALA A 1 98 ? 12.073 3.086 -5.505 1.00 88.62 98 ALA A CA 1
ATOM 742 C C . ALA A 1 98 ? 10.694 2.878 -4.862 1.00 88.62 98 ALA A C 1
ATOM 744 O O . ALA A 1 98 ? 10.390 1.824 -4.293 1.00 88.62 98 ALA A O 1
ATOM 745 N N . ASP A 1 99 ? 9.844 3.897 -4.964 1.00 91.12 99 ASP A N 1
ATOM 746 C CA . ASP A 1 99 ? 8.480 3.799 -4.464 1.00 91.12 99 ASP A CA 1
ATOM 747 C C . ASP A 1 99 ? 7.651 2.798 -5.278 1.00 91.12 99 ASP A C 1
ATOM 749 O O . ASP A 1 99 ? 7.862 2.606 -6.479 1.00 91.12 99 ASP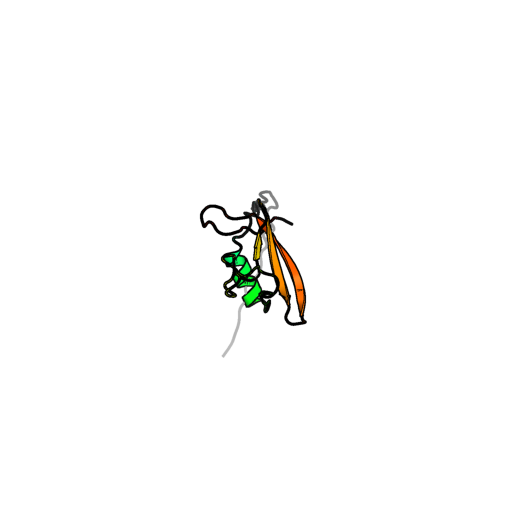 A O 1
ATOM 753 N N . HIS A 1 100 ? 6.677 2.173 -4.618 1.00 93.19 100 HIS A N 1
ATOM 754 C CA . HIS A 1 100 ? 5.664 1.398 -5.324 1.00 93.19 100 HIS A CA 1
ATOM 755 C C . HIS A 1 100 ? 4.800 2.337 -6.162 1.00 93.19 100 HIS A C 1
ATOM 757 O O . HIS A 1 100 ? 4.639 3.509 -5.833 1.00 93.19 100 HIS A O 1
ATOM 763 N N . ARG A 1 101 ? 4.213 1.824 -7.237 1.00 94.31 101 ARG A N 1
ATOM 764 C CA . ARG A 1 101 ? 3.338 2.601 -8.119 1.00 94.31 101 ARG A CA 1
ATOM 765 C C . ARG A 1 101 ? 1.947 2.005 -8.107 1.00 94.31 101 ARG A C 1
ATOM 767 O O . ARG A 1 101 ? 1.821 0.791 -8.182 1.00 94.31 101 ARG A O 1
ATOM 774 N N . VAL A 1 102 ? 0.908 2.823 -8.009 1.00 94.12 102 VAL A N 1
ATOM 775 C CA . VAL A 1 102 ? -0.471 2.329 -8.100 1.00 94.12 102 VAL A CA 1
ATOM 776 C C . VAL A 1 102 ? -0.681 1.750 -9.494 1.00 94.12 102 VAL A C 1
ATOM 778 O O . VAL A 1 102 ? -0.424 2.430 -10.489 1.00 94.12 102 VAL A O 1
ATOM 781 N N . ALA A 1 103 ? -1.088 0.484 -9.568 1.00 90.81 103 ALA A N 1
ATOM 782 C CA . ALA A 1 103 ? -1.356 -0.150 -10.847 1.00 90.81 103 ALA 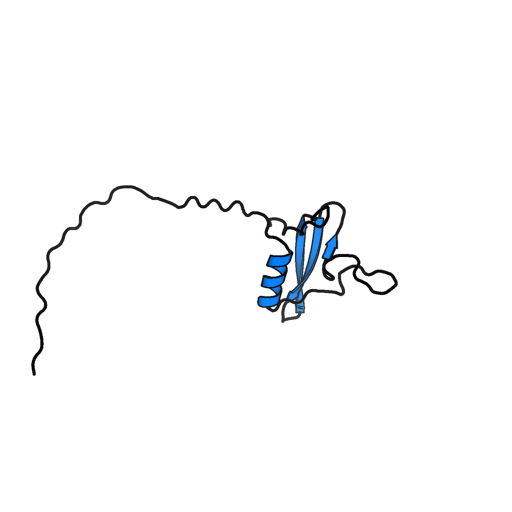A CA 1
ATOM 783 C C . ALA A 1 103 ? -2.559 0.542 -11.517 1.00 90.81 103 ALA A C 1
ATOM 785 O O . ALA A 1 103 ? -3.529 0.863 -10.819 1.00 90.81 103 ALA A O 1
ATOM 786 N N . PRO A 1 104 ? -2.511 0.782 -12.840 1.00 84.44 104 PRO A N 1
ATOM 787 C CA . PRO A 1 104 ? -3.683 1.247 -13.570 1.00 84.44 104 PRO A CA 1
ATOM 788 C C . PRO A 1 104 ? -4.819 0.231 -13.394 1.00 84.44 104 PRO A C 1
ATOM 790 O O . PRO A 1 104 ? -4.569 -0.976 -13.380 1.00 84.44 104 PRO A O 1
ATOM 793 N N . GLN A 1 105 ? -6.030 0.742 -13.173 1.00 67.12 105 GLN A N 1
ATOM 794 C CA . GLN A 1 105 ? -7.253 -0.054 -13.043 1.00 67.12 105 GLN A CA 1
ATOM 795 C C . GLN A 1 105 ? -7.872 -0.280 -14.419 1.00 67.12 105 GLN A C 1
ATOM 797 O O . GLN A 1 105 ? -7.810 0.671 -15.232 1.00 67.12 105 GLN A O 1
#

Secondary structure (DSSP, 8-state):
--------------------------------BHHHHHHHHHHTT-EE-TTTS-B-TTS-BSSSSTTEEE-SSEEEEEEE-TT--EEEEEEEPPPTTPPPEEPP-

Radius of gyration: 26.32 Å; Cα contacts (8 Å, |Δi|>4): 137; chains: 1; bounding box: 45×77×53 Å

Solvent-accessible surface area (backbone atoms only — not comparable to full-atom values): 6644 Å² total; per-residue (Å²): 136,83,88,88,83,91,80,83,90,85,87,79,95,74,80,93,75,88,78,87,76,67,79,82,73,72,71,74,75,68,54,48,48,37,70,61,51,51,50,54,38,46,75,71,51,33,42,73,32,56,84,74,18,53,55,46,100,87,66,46,58,71,46,98,46,44,22,32,44,71,62,97,59,43,25,41,34,36,33,24,43,84,88,64,54,75,48,77,46,53,24,39,56,41,61,98,84,46,68,35,24,37,49,86,130

Mean predicted aligned error: 13.23 Å

pLDDT: mean 80.9, std 19.83, range [36.53, 97.88]

Organism: NCBI:txid173366

Foldseek 3Di:
DDDDDDDDDDDDPDDDDDDPPPPPPVPPVPQAFVVVVVVVCVVQQKDWPLVCFDADPVRHGPDPDSQWDDDDFKIWGWIAHPVGDIDIFIWGDDPPPDTTGGDDD